Protein AF-A0A948ZNU1-F1 (afdb_monomer_lite)

Structure (mmCIF, N/CA/C/O backbone):
data_AF-A0A948ZNU1-F1
#
_entry.id   AF-A0A948ZNU1-F1
#
loop_
_atom_site.group_PDB
_atom_site.id
_atom_site.type_symbol
_atom_site.label_atom_id
_atom_site.label_alt_id
_atom_site.label_comp_id
_atom_site.label_asym_id
_atom_site.label_entity_id
_atom_site.label_seq_id
_atom_site.pdbx_PDB_ins_code
_atom_site.Cartn_x
_atom_site.Cartn_y
_atom_site.Cartn_z
_atom_site.occupancy
_atom_site.B_iso_or_equiv
_atom_site.auth_seq_id
_atom_site.auth_comp_id
_atom_site.auth_asym_id
_atom_site.auth_atom_id
_atom_site.pdbx_PDB_model_num
ATOM 1 N N . MET A 1 1 ? -45.914 -2.701 71.147 1.00 47.03 1 MET A N 1
ATOM 2 C CA . MET A 1 1 ? -44.904 -1.803 70.543 1.00 47.03 1 MET A CA 1
ATOM 3 C C . MET A 1 1 ? -44.813 -2.142 69.060 1.00 47.03 1 MET A C 1
ATOM 5 O O . MET A 1 1 ? -44.316 -3.203 68.706 1.00 47.03 1 MET A O 1
ATOM 9 N N . SER A 1 2 ? -45.464 -1.324 68.231 1.00 39.47 2 SER A N 1
ATOM 10 C CA . SER A 1 2 ? -45.804 -1.619 66.834 1.00 39.47 2 SER A CA 1
ATOM 11 C C . SER A 1 2 ? -44.593 -1.744 65.909 1.00 39.47 2 SER A C 1
ATOM 13 O O . SER A 1 2 ? -43.732 -0.872 65.853 1.00 39.47 2 SER A O 1
ATOM 15 N N . ILE A 1 3 ? -44.618 -2.798 65.092 1.00 51.03 3 ILE A N 1
ATOM 16 C CA . ILE A 1 3 ? -43.662 -3.161 64.029 1.00 51.03 3 ILE A CA 1
ATOM 17 C C . ILE A 1 3 ? -43.441 -2.060 62.970 1.00 51.03 3 ILE A C 1
ATOM 19 O O . ILE A 1 3 ? -42.433 -2.061 62.271 1.00 51.03 3 ILE A O 1
ATOM 23 N N . ARG A 1 4 ? -44.335 -1.068 62.895 1.00 51.56 4 ARG A N 1
ATOM 24 C CA . ARG A 1 4 ? -44.284 0.036 61.923 1.00 51.56 4 ARG A CA 1
ATOM 25 C C . ARG A 1 4 ? -43.251 1.126 62.244 1.00 51.56 4 ARG A C 1
ATOM 27 O O . ARG A 1 4 ? -42.911 1.898 61.360 1.00 51.56 4 ARG A O 1
ATOM 34 N N . THR A 1 5 ? -42.701 1.165 63.459 1.00 48.00 5 THR A N 1
ATOM 35 C CA . THR A 1 5 ? -41.687 2.168 63.851 1.00 48.00 5 THR A CA 1
ATOM 36 C C . THR A 1 5 ? -40.247 1.692 63.599 1.00 48.00 5 THR A C 1
ATOM 38 O O . THR A 1 5 ? -39.322 2.492 63.634 1.00 48.00 5 THR A O 1
ATOM 41 N N . LYS A 1 6 ? -40.034 0.402 63.294 1.00 49.66 6 LYS A N 1
ATOM 42 C CA . LYS A 1 6 ? -38.695 -0.180 63.065 1.00 49.66 6 LYS A CA 1
ATOM 43 C C . LYS A 1 6 ? -38.183 -0.078 61.623 1.00 49.66 6 LYS A C 1
ATOM 45 O O . LYS A 1 6 ? -37.011 -0.337 61.388 1.00 49.66 6 LYS A O 1
ATOM 50 N N . ILE A 1 7 ? -39.040 0.299 60.672 1.00 54.50 7 ILE A N 1
ATOM 51 C CA . ILE A 1 7 ? -38.699 0.329 59.238 1.00 54.50 7 ILE A CA 1
ATOM 52 C C . ILE A 1 7 ? -38.153 1.705 58.812 1.00 54.50 7 ILE A C 1
ATOM 54 O O . ILE A 1 7 ? -37.421 1.804 57.835 1.00 54.50 7 ILE A O 1
ATOM 58 N N . ILE A 1 8 ? -38.425 2.767 59.579 1.00 54.03 8 ILE A N 1
ATOM 59 C CA . ILE A 1 8 ? -38.023 4.138 59.214 1.00 54.03 8 ILE A CA 1
ATOM 60 C C . ILE A 1 8 ? -36.600 4.473 59.709 1.00 54.03 8 ILE A C 1
ATOM 62 O O . ILE A 1 8 ? -35.912 5.290 59.106 1.00 54.03 8 ILE A O 1
ATOM 66 N N . THR A 1 9 ? -36.093 3.778 60.732 1.00 47.91 9 THR A N 1
ATOM 67 C CA . THR A 1 9 ? -34.749 4.019 61.303 1.00 47.91 9 THR A CA 1
ATOM 68 C C . THR A 1 9 ? -33.656 3.096 60.744 1.00 47.91 9 THR A C 1
ATOM 70 O O . THR A 1 9 ? -32.539 3.098 61.250 1.00 47.91 9 THR A O 1
ATOM 73 N N . ALA A 1 10 ? -33.953 2.297 59.714 1.00 45.69 10 ALA A N 1
ATOM 74 C CA . ALA A 1 10 ? -32.974 1.427 59.048 1.00 45.69 10 ALA A CA 1
ATOM 75 C C . ALA A 1 10 ? -32.373 2.046 57.768 1.00 45.69 10 ALA A C 1
ATOM 77 O O . ALA A 1 10 ? -31.502 1.447 57.149 1.00 45.69 10 ALA A O 1
ATOM 78 N N . ILE A 1 11 ? -32.831 3.238 57.361 1.00 53.03 11 ILE A N 1
ATOM 79 C CA . ILE A 1 11 ? -32.500 3.844 56.057 1.00 53.03 11 ILE A CA 1
ATOM 80 C C . ILE A 1 11 ? -31.396 4.922 56.170 1.00 53.03 11 ILE A C 1
ATOM 82 O O . ILE A 1 11 ? -30.905 5.401 55.154 1.00 53.03 11 ILE A O 1
ATOM 86 N N . LEU A 1 12 ? -30.936 5.283 57.378 1.00 50.03 12 LEU A N 1
ATOM 87 C CA . LEU A 1 12 ? -30.059 6.455 57.569 1.00 50.03 12 LEU A CA 1
ATOM 88 C C . LEU A 1 12 ? -28.771 6.217 58.381 1.00 50.03 12 LEU A C 1
ATOM 90 O O . LEU A 1 12 ? -28.200 7.169 58.908 1.00 50.03 12 LEU A O 1
ATOM 94 N N . SER A 1 13 ? -28.296 4.977 58.520 1.00 50.19 13 SER A N 1
ATOM 95 C CA . SER A 1 13 ? -27.114 4.696 59.357 1.00 50.19 13 SER A CA 1
ATOM 96 C C . SER A 1 13 ? -26.215 3.556 58.874 1.00 50.19 13 SER A C 1
ATOM 98 O O . SER A 1 13 ? -25.543 2.918 59.681 1.00 50.19 13 SER A O 1
ATOM 100 N N . LEU A 1 14 ? -26.128 3.332 57.561 1.00 46.81 14 LEU A N 1
ATOM 101 C CA . LEU A 1 14 ? -25.022 2.550 57.000 1.00 46.81 14 LEU A CA 1
ATOM 102 C C . LEU A 1 14 ? -24.442 3.217 55.756 1.00 46.81 14 LEU A C 1
ATOM 104 O O . LEU A 1 14 ? -24.461 2.703 54.642 1.00 46.81 14 LEU A O 1
ATOM 108 N N . SER A 1 15 ? -23.919 4.414 55.994 1.00 49.38 15 SER A N 1
ATOM 109 C CA . SER A 1 15 ? -22.826 4.976 55.218 1.00 49.38 15 SER A CA 1
ATOM 110 C C . SER A 1 15 ? -21.653 3.987 55.191 1.00 49.38 15 SER A C 1
ATOM 112 O O . SER A 1 15 ? -21.331 3.389 56.216 1.00 49.38 15 SER A O 1
ATOM 114 N N . LEU A 1 16 ? -20.958 3.944 54.051 1.00 53.72 16 LEU A N 1
ATOM 115 C CA . LEU A 1 16 ? -19.586 3.449 53.885 1.00 53.72 16 LEU A CA 1
ATOM 116 C C . LEU A 1 16 ? -19.404 1.956 53.546 1.00 53.72 16 LEU A C 1
ATOM 118 O O . LEU A 1 16 ? -18.841 1.182 54.311 1.00 53.72 16 LEU A O 1
ATOM 122 N N . VAL A 1 17 ? -19.719 1.598 52.299 1.00 47.00 17 VAL A N 1
ATOM 123 C CA . VAL A 1 17 ? -18.853 0.683 51.541 1.00 47.00 17 VAL A CA 1
ATOM 124 C C . VAL A 1 17 ? -18.508 1.372 50.230 1.00 47.00 17 VAL A C 1
ATOM 126 O O . VAL A 1 17 ? -19.327 1.481 49.321 1.00 47.00 17 VAL A O 1
ATOM 129 N N . ALA A 1 18 ? -17.283 1.888 50.173 1.00 50.06 18 ALA A N 1
ATOM 130 C CA . ALA A 1 18 ? -16.622 2.242 48.935 1.00 50.06 18 ALA A CA 1
ATOM 131 C C . ALA A 1 18 ? -16.551 0.977 48.069 1.00 50.06 18 ALA A C 1
ATOM 133 O O . ALA A 1 18 ? -15.707 0.109 48.290 1.00 50.06 18 ALA A O 1
ATOM 134 N N . VAL A 1 19 ? -17.468 0.845 47.109 1.00 50.62 19 VAL A N 1
ATOM 135 C CA . VAL A 1 19 ? -17.306 -0.129 46.034 1.00 50.62 19 VAL A CA 1
ATOM 136 C C . VAL A 1 19 ? -16.178 0.406 45.172 1.00 50.62 19 VAL A C 1
ATOM 138 O O . VAL A 1 19 ? -16.337 1.337 44.387 1.00 50.62 19 VAL A O 1
ATOM 141 N N . MET A 1 20 ? -15.007 -0.160 45.429 1.00 55.06 20 MET A N 1
ATOM 142 C CA . MET A 1 20 ? -13.817 -0.095 44.612 1.00 55.06 20 MET A CA 1
ATOM 143 C C . MET A 1 20 ? -14.217 -0.416 43.167 1.00 55.06 20 MET A C 1
ATOM 145 O O . MET A 1 20 ? -14.372 -1.578 42.804 1.00 55.06 20 MET A O 1
ATOM 149 N N . VAL A 1 21 ? -14.441 0.613 42.350 1.00 56.81 21 VAL A N 1
ATOM 150 C CA . VAL A 1 21 ? -14.471 0.453 40.898 1.00 56.81 21 VAL A CA 1
ATOM 151 C C . VAL A 1 21 ? -13.031 0.124 40.526 1.00 56.81 21 VAL A C 1
ATOM 153 O O . VAL A 1 21 ? -12.164 0.979 40.728 1.00 56.81 21 VAL A O 1
ATOM 156 N N . PRO A 1 22 ? -12.716 -1.076 40.011 1.00 48.09 22 PRO A N 1
ATOM 157 C CA . PRO A 1 22 ? -11.470 -1.223 39.302 1.00 48.09 22 PRO A CA 1
ATOM 158 C C . PRO A 1 22 ? -11.643 -0.373 38.046 1.00 48.09 22 PRO A C 1
ATOM 160 O O . PRO A 1 22 ? -12.216 -0.812 37.051 1.00 48.09 22 PRO A O 1
ATOM 163 N N . THR A 1 23 ? -11.165 0.870 38.077 1.00 50.03 23 THR A N 1
ATOM 164 C CA . THR A 1 23 ? -10.766 1.567 36.858 1.00 50.03 23 THR A CA 1
ATOM 165 C C . THR A 1 23 ? -9.525 0.839 36.371 1.00 50.03 23 THR A C 1
ATOM 167 O O . THR A 1 23 ? -8.397 1.306 36.523 1.00 50.03 23 THR A O 1
ATOM 170 N N . GLY A 1 24 ? -9.740 -0.381 35.874 1.00 48.50 24 GLY A N 1
ATOM 171 C CA . GLY A 1 24 ? -8.788 -1.042 35.021 1.00 48.50 24 GLY A CA 1
ATOM 172 C C . GLY A 1 24 ? -8.536 -0.051 33.909 1.00 48.50 24 GLY A C 1
ATOM 173 O O . GLY A 1 24 ? -9.439 0.285 33.145 1.00 48.50 24 GLY A O 1
ATOM 174 N N . VAL A 1 25 ? -7.329 0.493 33.900 1.00 47.53 25 VAL A N 1
ATOM 175 C CA . VAL A 1 25 ? -6.785 1.188 32.751 1.00 47.53 25 VAL A CA 1
ATOM 176 C C . VAL A 1 25 ? -6.799 0.130 31.653 1.00 47.53 25 VAL A C 1
ATOM 178 O O . VAL A 1 25 ? -5.924 -0.732 31.596 1.00 47.53 25 VAL A O 1
ATOM 181 N N . VAL A 1 26 ? -7.868 0.102 30.856 1.00 49.69 26 VAL A N 1
ATOM 182 C CA . VAL A 1 26 ? -7.866 -0.630 29.599 1.00 49.69 26 VAL A CA 1
ATOM 183 C C . VAL A 1 26 ? -6.806 0.101 28.798 1.00 49.69 26 VAL A C 1
ATOM 185 O O . VAL A 1 26 ? -7.006 1.255 28.425 1.00 49.69 26 VAL A O 1
ATOM 188 N N . GLN A 1 27 ? -5.631 -0.516 28.660 1.00 48.84 27 GLN A N 1
ATOM 189 C CA . GLN A 1 27 ? -4.636 -0.126 27.666 1.00 48.84 27 GLN A CA 1
ATOM 190 C C . GLN A 1 27 ? -5.416 0.180 26.390 1.00 48.84 27 GLN A C 1
ATOM 192 O O . GLN A 1 27 ? -6.114 -0.706 25.902 1.00 48.84 27 GLN A O 1
ATOM 197 N N . GLY A 1 28 ? -5.437 1.454 25.990 1.00 55.00 28 GLY A N 1
ATOM 198 C CA . GLY A 1 28 ? -6.445 2.016 25.097 1.00 55.00 28 GLY A CA 1
ATOM 199 C C . GLY A 1 28 ? -6.396 1.388 23.714 1.00 55.00 28 GLY A C 1
ATOM 200 O O . GLY A 1 28 ? -5.801 1.947 22.800 1.00 55.00 28 GLY A O 1
ATOM 201 N N . ALA A 1 29 ? -7.029 0.229 23.566 1.00 72.06 29 ALA A N 1
ATOM 202 C CA . ALA A 1 29 ? -7.446 -0.275 22.281 1.00 72.06 29 ALA A CA 1
ATOM 203 C C . ALA A 1 29 ? -8.441 0.745 21.725 1.00 72.06 29 ALA A C 1
ATOM 205 O O . ALA A 1 29 ? -9.364 1.172 22.426 1.00 72.06 29 ALA A O 1
ATOM 206 N N . LEU A 1 30 ? -8.209 1.177 20.489 1.00 84.06 30 LEU A N 1
ATOM 207 C CA . LEU A 1 30 ? -9.147 2.030 19.775 1.00 84.06 30 LEU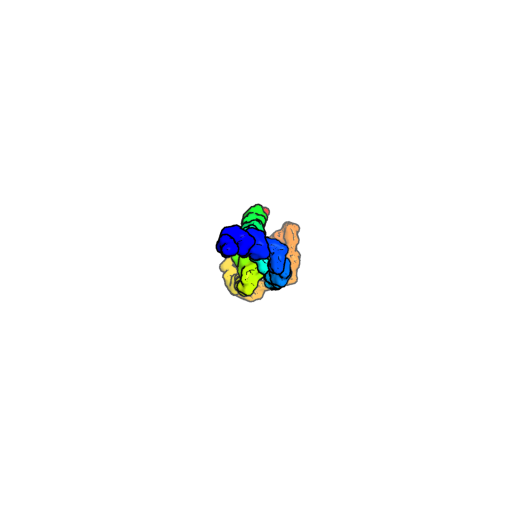 A CA 1
ATOM 208 C C . LEU A 1 30 ? -10.530 1.370 19.804 1.00 84.06 30 LEU A C 1
ATOM 210 O O . LEU A 1 30 ? -10.651 0.157 19.625 1.00 84.06 30 LEU A O 1
ATOM 214 N N . THR A 1 31 ? -11.580 2.152 20.039 1.00 89.50 31 THR A N 1
ATOM 215 C CA . THR A 1 31 ? -12.945 1.631 19.947 1.00 89.50 31 THR A CA 1
ATOM 216 C C . THR A 1 31 ? -13.248 1.243 18.502 1.00 89.50 31 THR A C 1
ATOM 218 O O . THR A 1 31 ? -12.713 1.835 17.565 1.00 89.50 31 THR A O 1
ATOM 221 N N . GLU A 1 32 ? -14.180 0.311 18.293 1.00 90.00 32 GLU A N 1
ATOM 222 C CA . GLU A 1 32 ? -14.627 -0.055 16.937 1.00 90.00 32 GLU A CA 1
ATOM 223 C C . GLU A 1 32 ? -15.083 1.165 16.123 1.00 90.00 32 GLU A C 1
ATOM 225 O O . GLU A 1 32 ? -14.795 1.284 14.934 1.00 90.00 32 GLU A O 1
ATOM 230 N N . SER A 1 33 ? -15.723 2.137 16.780 1.00 92.00 33 SER A N 1
ATOM 231 C CA . SER A 1 33 ? -16.110 3.399 16.147 1.00 92.00 33 SER A CA 1
ATOM 232 C C . SER A 1 33 ? -14.916 4.264 15.722 1.00 92.00 33 SER A C 1
ATOM 234 O O . SER A 1 33 ? -14.981 4.926 14.684 1.00 92.00 33 SER A O 1
ATOM 236 N N . GLN A 1 34 ? -13.819 4.263 16.484 1.00 93.62 34 GLN A N 1
ATOM 237 C CA . GLN A 1 34 ? -12.591 4.979 16.132 1.00 93.62 34 GLN A CA 1
ATOM 238 C C . GLN A 1 34 ? -11.877 4.298 14.966 1.00 93.62 34 GLN A C 1
ATOM 240 O O . GLN A 1 34 ? -11.484 4.983 14.024 1.00 93.62 34 GLN A O 1
ATOM 245 N N . ILE A 1 35 ? -11.780 2.965 14.984 1.00 93.69 35 ILE A N 1
ATOM 246 C CA . ILE A 1 35 ? -11.210 2.185 13.878 1.00 93.69 35 ILE A CA 1
ATOM 247 C C . ILE A 1 35 ? -11.990 2.478 12.594 1.00 93.69 35 ILE A C 1
ATOM 249 O O . ILE A 1 35 ? -11.400 2.890 11.598 1.00 93.69 35 ILE A O 1
ATOM 253 N N . GLN A 1 36 ? -13.322 2.396 12.636 1.00 94.62 36 GLN A N 1
ATOM 254 C CA . GLN A 1 36 ? -14.156 2.651 11.462 1.00 94.62 36 GLN A CA 1
ATOM 255 C C . GLN A 1 36 ? -14.012 4.080 10.925 1.00 94.62 36 GLN A C 1
ATOM 257 O O . GLN A 1 36 ? -14.023 4.297 9.710 1.00 94.62 36 GLN A O 1
ATOM 262 N N . SER A 1 37 ? -13.847 5.056 11.820 1.00 97.38 37 SER A N 1
ATOM 263 C CA . SER A 1 37 ? -13.589 6.442 11.428 1.00 97.38 37 SER A CA 1
ATOM 264 C C . SER A 1 37 ? -12.263 6.554 10.670 1.00 97.38 37 SER A C 1
ATOM 266 O O . SER A 1 37 ? -12.227 7.144 9.593 1.00 97.38 37 SER A O 1
ATOM 268 N N . ILE A 1 38 ? -11.194 5.925 11.168 1.00 95.50 38 ILE A N 1
ATOM 269 C CA . ILE A 1 38 ? -9.875 5.922 10.515 1.00 95.50 38 ILE A CA 1
ATOM 270 C C . ILE A 1 38 ? -9.946 5.262 9.131 1.00 95.50 38 ILE A C 1
ATOM 272 O O . ILE A 1 38 ? -9.475 5.846 8.155 1.00 95.50 38 ILE A O 1
ATOM 276 N N . LEU A 1 39 ? -10.582 4.092 9.013 1.00 96.00 39 LEU A N 1
ATOM 277 C CA . LEU A 1 39 ? -10.719 3.392 7.728 1.00 96.00 39 LEU A CA 1
ATOM 278 C C . LEU A 1 39 ? -11.530 4.210 6.709 1.00 96.00 39 LEU A C 1
ATOM 280 O O . LEU A 1 39 ? -11.203 4.230 5.520 1.00 96.00 39 LEU A O 1
ATOM 284 N N . SER A 1 40 ? -12.546 4.941 7.174 1.00 96.62 40 SER A N 1
ATOM 285 C CA . SER A 1 40 ? -13.341 5.833 6.321 1.00 96.62 40 SER A CA 1
ATOM 286 C C . SER A 1 40 ? -12.517 7.015 5.804 1.00 96.62 40 SER A C 1
ATOM 288 O O . SER A 1 40 ? -12.619 7.361 4.628 1.00 96.62 40 SER A O 1
ATOM 290 N N . LEU A 1 41 ? -11.658 7.604 6.645 1.00 97.25 41 LEU A N 1
ATOM 291 C CA . LEU A 1 41 ? -10.738 8.669 6.230 1.00 97.25 41 LEU A CA 1
ATOM 292 C C . LEU A 1 41 ? -9.736 8.170 5.180 1.00 97.25 41 LEU A C 1
ATOM 294 O O . LEU A 1 41 ? -9.533 8.839 4.171 1.00 97.25 41 LEU A O 1
ATOM 298 N N . LEU A 1 42 ? -9.151 6.986 5.378 1.00 96.56 42 LEU A N 1
ATOM 299 C CA . LEU A 1 42 ? -8.219 6.390 4.412 1.00 96.56 42 LEU A CA 1
ATOM 300 C C . LEU A 1 42 ? -8.888 6.121 3.065 1.00 96.56 42 LEU A C 1
ATOM 302 O O . LEU A 1 42 ? -8.333 6.457 2.021 1.00 96.56 42 LEU A O 1
ATOM 306 N N . THR A 1 43 ? -10.113 5.597 3.095 1.00 94.25 43 THR A N 1
ATOM 307 C CA . THR A 1 43 ? -10.914 5.386 1.884 1.00 94.25 43 THR A CA 1
ATOM 308 C C . THR A 1 43 ? -11.223 6.717 1.192 1.00 94.25 43 THR A C 1
ATOM 310 O O . THR A 1 43 ? -11.118 6.816 -0.027 1.00 94.25 43 THR A O 1
ATOM 313 N N . SER A 1 44 ? -11.531 7.774 1.954 1.00 96.62 44 SER A N 1
ATOM 314 C CA . SER A 1 44 ? -11.751 9.119 1.403 1.00 96.62 44 SER A CA 1
ATOM 315 C C . SER A 1 44 ? -10.496 9.728 0.774 1.00 96.62 44 SER A C 1
ATOM 317 O O . SER A 1 44 ? -10.621 10.552 -0.129 1.00 96.62 44 SER A O 1
ATOM 319 N N . PHE A 1 45 ? -9.304 9.346 1.236 1.00 95.94 45 PHE A N 1
ATOM 320 C CA . PHE A 1 45 ? -8.036 9.732 0.615 1.00 95.94 45 PHE A CA 1
ATOM 321 C C . PHE A 1 45 ? -7.633 8.826 -0.555 1.00 95.94 45 PHE A C 1
ATOM 323 O O . PHE A 1 45 ? -6.580 9.043 -1.150 1.00 95.94 45 PHE A O 1
ATOM 330 N N . GLY A 1 46 ? -8.463 7.843 -0.915 1.00 89.69 46 GLY A N 1
ATOM 331 C CA . GLY A 1 46 ? -8.195 6.935 -2.027 1.00 89.69 46 GLY A CA 1
ATOM 332 C C . GLY A 1 46 ? -7.113 5.902 -1.723 1.00 89.69 46 GLY A C 1
ATOM 333 O O . GLY A 1 46 ? -6.474 5.413 -2.652 1.00 89.69 46 GLY A O 1
ATOM 334 N N . ALA A 1 47 ? -6.885 5.571 -0.446 1.00 91.62 47 ALA A N 1
ATOM 335 C CA . ALA A 1 47 ? -6.032 4.442 -0.097 1.00 91.62 47 ALA A CA 1
ATOM 336 C C . ALA A 1 47 ? -6.591 3.156 -0.725 1.00 91.62 47 ALA A C 1
ATOM 338 O O . ALA A 1 47 ? -7.797 2.903 -0.676 1.00 91.62 47 ALA A O 1
ATOM 339 N N . ASP A 1 48 ? -5.712 2.346 -1.311 1.00 88.81 48 ASP A N 1
ATOM 340 C CA . ASP A 1 48 ? -6.106 1.072 -1.905 1.00 88.81 48 ASP A CA 1
ATOM 341 C C . ASP A 1 48 ? -6.602 0.074 -0.831 1.00 88.81 48 ASP A C 1
ATOM 343 O O . ASP A 1 48 ? -6.299 0.189 0.361 1.00 88.81 48 ASP A O 1
ATOM 347 N N . ALA A 1 49 ? -7.340 -0.949 -1.270 1.00 87.88 49 ALA A N 1
ATOM 348 C CA . ALA A 1 49 ? -7.892 -1.986 -0.408 1.00 87.88 49 ALA A CA 1
ATOM 349 C C . ALA A 1 49 ? -6.826 -2.735 0.411 1.00 87.88 49 ALA A C 1
ATOM 351 O O . ALA A 1 49 ? -7.071 -3.033 1.582 1.00 87.88 49 ALA A O 1
ATOM 352 N N . THR A 1 50 ? -5.647 -3.019 -0.155 1.00 89.19 50 THR A N 1
ATOM 353 C CA . THR A 1 50 ? -4.575 -3.695 0.596 1.00 89.19 50 THR A CA 1
ATOM 354 C C . THR A 1 50 ? -4.004 -2.807 1.698 1.00 89.19 50 THR A C 1
ATOM 356 O O . THR A 1 50 ? -3.771 -3.271 2.814 1.00 89.19 50 THR A O 1
ATOM 359 N N . THR A 1 51 ? -3.870 -1.508 1.438 1.00 91.25 51 THR A N 1
ATOM 360 C CA . THR A 1 51 ? -3.450 -0.514 2.430 1.00 91.25 51 THR A CA 1
ATOM 361 C C . THR A 1 51 ? -4.474 -0.395 3.556 1.00 91.25 51 THR A C 1
ATOM 363 O O . THR A 1 51 ? -4.106 -0.449 4.729 1.00 91.25 51 THR A O 1
ATOM 366 N N . VAL A 1 52 ? -5.765 -0.300 3.219 1.00 94.38 52 VAL A N 1
ATOM 367 C CA . VAL A 1 52 ? -6.857 -0.235 4.204 1.00 94.38 52 VAL A CA 1
ATOM 368 C C . VAL A 1 52 ? -6.887 -1.496 5.074 1.00 94.38 52 VAL A C 1
ATOM 370 O O . VAL A 1 52 ? -6.961 -1.386 6.297 1.00 94.38 52 VAL A O 1
ATOM 373 N N . ALA A 1 53 ? -6.755 -2.681 4.473 1.00 93.12 53 ALA 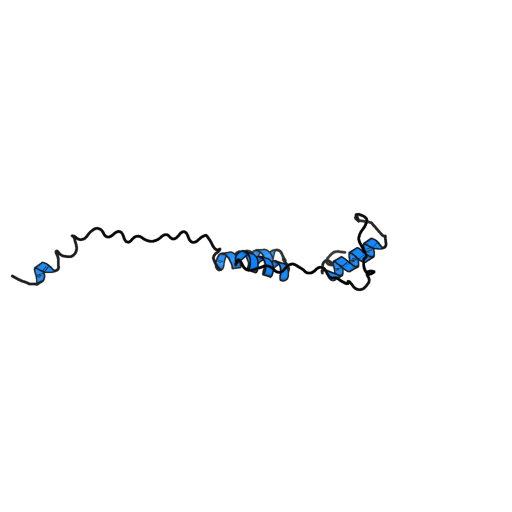A N 1
ATOM 374 C CA . ALA A 1 53 ? -6.721 -3.951 5.199 1.00 93.12 53 ALA A CA 1
ATOM 375 C C . ALA A 1 53 ? -5.512 -4.058 6.145 1.00 93.12 53 ALA A C 1
ATOM 377 O O . ALA A 1 53 ? -5.643 -4.522 7.275 1.00 93.12 53 ALA A O 1
ATOM 378 N N . ASN A 1 54 ? -4.338 -3.585 5.720 1.00 93.88 54 ASN A N 1
ATOM 379 C CA . ASN A 1 54 ? -3.135 -3.584 6.552 1.00 93.88 54 ASN A CA 1
ATOM 380 C C . ASN A 1 54 ? -3.240 -2.617 7.738 1.00 93.88 54 ASN A C 1
ATOM 382 O O . ASN A 1 54 ? -2.739 -2.918 8.827 1.00 93.88 54 ASN A O 1
ATOM 386 N N . VAL A 1 55 ? -3.904 -1.472 7.555 1.00 94.69 55 VAL A N 1
ATOM 387 C CA . VAL A 1 55 ? -4.188 -0.556 8.663 1.00 94.69 55 VAL A CA 1
ATOM 388 C C . VAL A 1 55 ? -5.199 -1.175 9.622 1.00 94.69 55 VAL A C 1
ATOM 390 O O . VAL A 1 55 ? -4.925 -1.190 10.817 1.00 94.69 55 VAL A O 1
ATOM 393 N N . ASP A 1 56 ? -6.306 -1.745 9.138 1.00 94.38 56 ASP A N 1
ATOM 394 C CA . ASP A 1 56 ? -7.267 -2.460 9.994 1.00 94.38 56 ASP A CA 1
ATOM 395 C C . ASP A 1 56 ? -6.568 -3.543 10.829 1.00 94.38 56 ASP A C 1
ATOM 397 O O . ASP A 1 56 ? -6.678 -3.553 12.058 1.00 94.38 56 ASP A O 1
ATOM 401 N N . ALA A 1 57 ? -5.738 -4.366 10.181 1.00 92.88 57 ALA A N 1
ATOM 402 C CA . ALA A 1 57 ? -4.959 -5.396 10.850 1.00 92.88 57 ALA A CA 1
ATOM 403 C C . ALA A 1 57 ? -4.059 -4.818 11.955 1.00 92.88 57 ALA A C 1
ATOM 405 O O . ALA A 1 57 ? -4.055 -5.339 13.074 1.00 92.88 57 ALA A O 1
ATOM 406 N N . SER A 1 58 ? -3.361 -3.713 11.667 1.00 93.62 58 SER A N 1
ATOM 407 C CA . SER A 1 58 ? -2.468 -3.025 12.609 1.00 93.62 58 SER A CA 1
ATOM 408 C C . SER A 1 58 ? -3.217 -2.450 13.812 1.00 93.62 58 SER A C 1
ATOM 410 O O . SER A 1 58 ? -2.788 -2.627 14.951 1.00 93.62 58 SER A O 1
ATOM 412 N N . LEU A 1 59 ? -4.351 -1.783 13.578 1.00 92.62 59 LEU A N 1
ATOM 413 C CA . LEU A 1 59 ? -5.155 -1.161 14.636 1.00 92.62 59 LEU A CA 1
ATOM 414 C C . LEU A 1 59 ? -5.809 -2.205 15.548 1.00 92.62 59 LEU A C 1
ATOM 416 O O . LEU A 1 59 ? -6.035 -1.936 16.727 1.00 92.62 59 LEU A O 1
ATOM 420 N N . ARG A 1 60 ? -6.073 -3.404 15.017 1.00 91.56 60 ARG A N 1
ATOM 421 C CA . ARG A 1 60 ? -6.602 -4.558 15.758 1.00 91.56 60 ARG A CA 1
ATOM 422 C C . ARG A 1 60 ? -5.519 -5.422 16.408 1.00 91.56 60 ARG A C 1
ATOM 424 O O . ARG A 1 60 ? -5.850 -6.386 17.093 1.00 91.56 60 ARG A O 1
ATOM 431 N N . GLY A 1 61 ? -4.238 -5.106 16.202 1.00 89.25 61 GLY A N 1
ATOM 432 C CA . GLY A 1 61 ? -3.113 -5.874 16.743 1.00 89.25 61 GLY A CA 1
ATOM 433 C C . GLY A 1 61 ? -2.900 -7.240 16.080 1.00 89.25 61 GLY A C 1
ATOM 434 O O . GLY A 1 61 ? -2.257 -8.113 16.658 1.00 89.25 61 GLY A O 1
ATOM 435 N N . THR A 1 62 ? -3.440 -7.441 14.879 1.00 89.44 62 THR A N 1
ATOM 436 C CA . THR A 1 62 ? -3.165 -8.616 14.040 1.00 89.44 62 THR A CA 1
ATOM 437 C C . THR A 1 62 ? -1.999 -8.330 13.091 1.00 89.44 62 THR A C 1
ATOM 439 O O . THR A 1 62 ? -1.582 -7.185 12.934 1.00 89.44 62 THR A O 1
ATOM 442 N N . THR A 1 63 ? -1.427 -9.363 12.475 1.00 91.31 63 THR A N 1
ATOM 443 C CA . THR A 1 63 ? -0.259 -9.213 11.597 1.00 91.31 63 THR A CA 1
ATOM 444 C C . THR A 1 63 ? -0.670 -8.650 10.230 1.00 91.31 63 THR A C 1
ATOM 446 O O . THR A 1 63 ? -1.411 -9.325 9.513 1.00 91.31 63 THR A O 1
ATOM 449 N N . PRO A 1 64 ? -0.184 -7.462 9.826 1.00 90.81 64 PRO A N 1
ATOM 450 C CA . PRO A 1 64 ? -0.410 -6.944 8.481 1.00 90.81 64 PRO A CA 1
ATOM 451 C C . PRO A 1 64 ? 0.293 -7.813 7.439 1.00 90.81 64 PRO A C 1
ATOM 453 O O . PRO A 1 64 ? 1.344 -8.403 7.700 1.00 90.81 64 PRO A O 1
ATOM 456 N N . THR A 1 65 ? -0.259 -7.858 6.233 1.00 86.56 65 THR A N 1
ATOM 457 C CA . THR A 1 65 ? 0.379 -8.548 5.112 1.00 86.56 65 THR A CA 1
ATOM 458 C C . THR A 1 65 ? 1.426 -7.648 4.468 1.00 86.56 65 THR A C 1
ATOM 460 O O . THR A 1 65 ? 1.158 -6.493 4.138 1.00 86.56 65 THR A O 1
ATOM 463 N N . THR A 1 66 ? 2.640 -8.162 4.281 1.00 77.62 66 THR A N 1
ATOM 464 C CA . THR A 1 66 ? 3.655 -7.461 3.491 1.00 77.62 66 THR A CA 1
ATOM 465 C C . THR A 1 66 ? 3.318 -7.621 2.008 1.00 77.62 66 THR A C 1
ATOM 467 O O . THR A 1 66 ? 3.133 -8.761 1.568 1.00 77.62 66 THR A O 1
ATOM 470 N N . PRO A 1 67 ? 3.249 -6.527 1.227 1.00 68.12 67 PRO A N 1
ATOM 471 C CA . PRO A 1 67 ? 3.119 -6.626 -0.219 1.00 68.12 67 PRO A CA 1
ATOM 472 C C . PRO A 1 67 ? 4.233 -7.510 -0.777 1.00 68.12 67 PRO A C 1
ATOM 474 O O . PRO A 1 67 ? 5.405 -7.351 -0.431 1.00 68.12 67 PRO A O 1
ATOM 477 N N . THR A 1 68 ? 3.866 -8.465 -1.624 1.00 65.81 68 THR A N 1
ATOM 478 C CA . THR A 1 68 ? 4.847 -9.272 -2.345 1.00 65.81 68 THR A CA 1
ATOM 479 C C . THR A 1 68 ? 5.267 -8.502 -3.584 1.00 65.81 68 THR A C 1
ATOM 481 O O . THR A 1 68 ? 4.434 -8.149 -4.412 1.00 65.81 68 THR A O 1
ATOM 484 N N . THR A 1 69 ? 6.563 -8.218 -3.714 1.00 66.50 69 THR A N 1
ATOM 485 C CA . THR A 1 69 ? 7.100 -7.651 -4.954 1.00 66.50 69 THR A CA 1
ATOM 486 C C . THR A 1 69 ? 6.882 -8.659 -6.085 1.00 66.50 69 THR A C 1
ATOM 488 O O . THR A 1 69 ? 7.269 -9.823 -5.919 1.00 66.50 69 THR A O 1
ATOM 491 N N . PRO A 1 70 ? 6.297 -8.257 -7.227 1.00 64.81 70 PRO A N 1
ATOM 492 C CA . PRO A 1 70 ? 6.150 -9.143 -8.371 1.00 64.81 70 PRO A CA 1
ATOM 493 C C . PRO A 1 70 ? 7.517 -9.699 -8.786 1.00 64.81 70 PRO A C 1
ATOM 495 O O . PRO A 1 70 ? 8.421 -8.957 -9.161 1.00 64.81 70 PRO A O 1
ATOM 498 N N . THR A 1 71 ? 7.687 -11.020 -8.721 1.00 65.94 71 THR A N 1
ATOM 499 C CA . THR A 1 71 ? 8.938 -11.692 -9.116 1.00 65.94 71 THR A CA 1
ATOM 500 C C . THR A 1 71 ? 9.097 -11.777 -10.631 1.00 65.94 71 THR A C 1
ATOM 502 O O . THR A 1 71 ? 10.170 -12.112 -11.134 1.00 65.94 71 THR A O 1
ATOM 505 N N . THR A 1 72 ? 8.038 -11.493 -11.390 1.00 77.50 72 THR A N 1
ATOM 506 C CA . THR A 1 72 ? 8.064 -11.446 -12.851 1.00 77.50 72 THR A CA 1
ATOM 507 C C . THR A 1 72 ? 7.011 -10.464 -13.345 1.00 77.50 72 THR A C 1
ATOM 509 O O . THR A 1 72 ? 5.825 -10.628 -13.070 1.00 77.50 72 THR A O 1
ATOM 512 N N . ILE A 1 73 ? 7.444 -9.452 -14.094 1.00 82.81 73 ILE A N 1
ATOM 513 C CA . ILE A 1 73 ? 6.565 -8.502 -14.777 1.00 82.81 73 ILE A CA 1
ATOM 514 C C . ILE A 1 73 ? 6.724 -8.749 -16.276 1.00 82.81 73 ILE A C 1
ATOM 516 O O . ILE A 1 73 ? 7.833 -8.715 -16.812 1.00 82.81 73 ILE A O 1
ATOM 520 N N . THR A 1 74 ? 5.615 -9.043 -16.956 1.00 85.75 74 THR A N 1
ATOM 521 C CA . THR A 1 74 ? 5.625 -9.323 -18.399 1.00 85.75 74 THR A CA 1
ATOM 522 C C . THR A 1 74 ? 6.165 -8.112 -19.158 1.00 85.75 74 THR A C 1
ATOM 524 O O . THR A 1 74 ? 5.682 -7.000 -18.971 1.00 85.75 74 THR A O 1
ATOM 527 N N . GLY A 1 75 ? 7.157 -8.329 -20.025 1.00 85.81 75 GLY A N 1
ATOM 528 C CA . GLY A 1 75 ? 7.800 -7.259 -20.796 1.00 85.81 75 GLY A CA 1
ATOM 529 C C . GLY A 1 75 ? 9.073 -6.685 -20.168 1.00 85.81 75 GLY A C 1
ATOM 530 O O . GLY A 1 75 ? 9.681 -5.809 -20.775 1.00 85.81 75 GLY A O 1
ATOM 531 N N . ILE A 1 76 ? 9.511 -7.194 -19.008 1.00 88.06 76 ILE A N 1
ATOM 532 C CA . ILE A 1 76 ? 10.785 -6.824 -18.375 1.00 88.06 76 ILE A CA 1
ATOM 533 C C . ILE A 1 76 ? 11.725 -8.045 -18.350 1.00 88.06 76 ILE A C 1
ATOM 535 O O . ILE A 1 76 ? 11.287 -9.137 -17.975 1.00 88.06 76 ILE A O 1
ATOM 539 N N . PRO A 1 77 ? 13.010 -7.906 -18.743 1.00 88.31 77 PRO A N 1
ATOM 540 C CA . PRO A 1 77 ? 13.987 -8.988 -18.643 1.00 88.31 77 PRO A CA 1
ATOM 541 C C . PRO A 1 77 ? 14.147 -9.507 -17.207 1.00 88.31 77 PRO A C 1
ATOM 543 O O . PRO A 1 77 ? 14.140 -8.736 -16.246 1.00 88.31 77 PRO A O 1
ATOM 546 N N . ALA A 1 78 ? 14.345 -10.817 -17.055 1.00 85.31 78 ALA A N 1
ATOM 547 C CA . ALA A 1 78 ? 14.597 -11.413 -15.746 1.00 85.31 78 ALA A CA 1
ATOM 548 C C . ALA A 1 78 ? 15.877 -10.837 -15.113 1.00 85.31 78 ALA A C 1
ATOM 550 O O . ALA A 1 78 ? 16.916 -10.755 -15.767 1.00 85.31 78 ALA A O 1
ATOM 551 N N . GLY A 1 79 ? 15.799 -10.451 -13.837 1.00 84.12 79 GLY A N 1
ATOM 552 C CA . GLY A 1 79 ? 16.927 -9.867 -13.103 1.00 84.12 79 GLY A CA 1
ATOM 553 C C . GLY A 1 79 ? 17.256 -8.415 -13.468 1.00 84.12 79 GLY A C 1
ATOM 554 O O . GLY A 1 79 ? 18.292 -7.916 -13.037 1.00 84.12 79 GLY A O 1
ATOM 555 N N . PHE A 1 80 ? 16.405 -7.736 -14.246 1.00 87.06 80 PHE A N 1
ATOM 556 C CA . PHE A 1 80 ? 16.558 -6.310 -14.527 1.00 87.06 80 PHE A CA 1
ATOM 557 C C . PHE A 1 80 ? 16.527 -5.477 -13.235 1.00 87.06 80 PHE A C 1
ATOM 559 O O . PHE A 1 80 ? 15.689 -5.697 -12.358 1.00 87.06 80 PHE A O 1
ATOM 566 N N . THR A 1 81 ? 17.419 -4.491 -13.142 1.00 88.62 81 THR A N 1
ATOM 567 C CA . THR A 1 81 ? 17.473 -3.522 -12.046 1.00 88.62 81 THR A CA 1
ATOM 568 C C . THR A 1 81 ? 17.650 -2.115 -12.604 1.00 88.62 81 THR A C 1
ATOM 570 O O . THR A 1 81 ? 18.399 -1.898 -13.556 1.00 88.62 81 THR A O 1
ATOM 573 N N . PHE A 1 82 ? 16.976 -1.137 -11.996 1.00 89.44 82 PHE A N 1
ATOM 574 C CA . PHE A 1 82 ? 17.208 0.269 -12.317 1.00 89.44 82 PHE A CA 1
ATOM 575 C C . PHE A 1 82 ? 18.563 0.695 -11.745 1.00 89.44 82 PHE A C 1
ATOM 577 O O . PHE A 1 82 ? 18.754 0.699 -10.530 1.00 89.44 82 PHE A O 1
ATOM 584 N N . THR A 1 83 ? 19.513 1.033 -12.617 1.00 90.19 83 THR A N 1
ATOM 585 C CA . THR A 1 83 ? 20.878 1.439 -12.226 1.00 90.19 83 THR A CA 1
ATOM 586 C C . THR A 1 83 ? 21.064 2.953 -12.164 1.00 90.19 83 THR A C 1
ATOM 588 O O . THR A 1 83 ? 22.066 3.434 -11.636 1.00 90.19 83 THR A O 1
ATOM 591 N N . GLN A 1 84 ? 20.092 3.708 -12.670 1.00 87.56 84 GLN A N 1
ATOM 592 C CA . GLN A 1 84 ? 20.121 5.162 -12.769 1.00 87.56 84 GLN A CA 1
ATOM 593 C C . GLN A 1 84 ? 18.806 5.768 -12.267 1.00 87.56 84 GLN A C 1
ATOM 595 O O . GLN A 1 84 ? 17.739 5.156 -12.355 1.00 87.56 84 GLN A O 1
ATOM 600 N N . THR A 1 85 ? 18.889 6.991 -11.746 1.00 89.81 85 THR A N 1
ATOM 601 C CA . THR A 1 85 ? 17.712 7.780 -11.373 1.00 89.81 85 THR A CA 1
ATOM 602 C C . THR A 1 85 ? 17.086 8.382 -12.623 1.00 89.81 85 THR A C 1
ATOM 604 O O . THR A 1 85 ? 17.724 9.170 -13.320 1.00 89.81 85 THR A O 1
ATOM 607 N N . HIS A 1 86 ? 15.817 8.065 -12.862 1.00 88.88 86 HIS A N 1
ATOM 608 C CA . HIS A 1 86 ? 15.040 8.621 -13.968 1.00 88.88 86 HIS A CA 1
ATOM 609 C C . HIS A 1 86 ? 14.380 9.936 -13.585 1.00 88.88 86 HIS A C 1
ATOM 611 O O . HIS A 1 86 ? 13.883 10.090 -12.470 1.00 88.88 86 HIS A O 1
ATOM 617 N N . GLN A 1 87 ? 14.374 10.891 -14.513 1.00 88.94 87 GLN A N 1
ATOM 618 C CA . GLN A 1 87 ? 13.749 12.196 -14.323 1.00 88.94 87 GLN A CA 1
ATOM 619 C C . GLN A 1 87 ? 12.741 12.469 -15.435 1.00 88.94 87 GLN A C 1
ATOM 621 O O . GLN A 1 87 ? 12.677 11.769 -16.449 1.00 88.94 87 GLN A O 1
ATOM 626 N N . TYR A 1 88 ? 11.933 13.508 -15.236 1.00 86.31 88 TYR A N 1
ATOM 627 C CA . TYR A 1 88 ? 11.017 13.971 -16.265 1.00 86.31 88 TYR A CA 1
ATOM 628 C C . TYR A 1 88 ? 11.783 14.298 -17.556 1.00 86.31 88 TYR A C 1
ATOM 630 O O . TYR A 1 88 ? 12.759 15.046 -17.535 1.00 86.31 88 TYR A O 1
ATOM 638 N N . GLY A 1 89 ? 11.330 13.733 -18.675 1.00 87.81 89 GLY A N 1
ATOM 639 C CA . GLY A 1 89 ? 11.972 13.898 -19.980 1.00 87.81 89 GLY A CA 1
ATOM 640 C C . GLY A 1 89 ? 13.016 12.834 -20.343 1.00 87.81 89 GLY A C 1
ATOM 641 O O . GLY A 1 89 ? 13.522 12.883 -21.461 1.00 87.81 89 GLY A O 1
ATOM 642 N N . SER A 1 90 ? 13.316 11.860 -19.473 1.00 89.56 90 SER A N 1
ATOM 643 C CA . SER A 1 90 ? 14.097 10.673 -19.861 1.00 89.56 90 SER A CA 1
ATOM 644 C C . SER A 1 90 ? 13.361 9.855 -20.942 1.00 89.56 90 SER A C 1
ATOM 646 O O . SER A 1 90 ? 12.135 9.720 -20.903 1.00 89.56 90 SER A O 1
ATOM 648 N N . VAL A 1 91 ? 14.099 9.310 -21.918 1.00 90.31 91 VAL A N 1
ATOM 649 C CA . VAL A 1 91 ? 13.544 8.604 -23.102 1.00 90.31 91 VAL A CA 1
ATOM 650 C C . VAL A 1 91 ? 14.219 7.258 -23.401 1.00 90.31 91 VAL A C 1
ATOM 652 O O . VAL A 1 91 ? 14.058 6.705 -24.488 1.00 90.31 91 VAL A O 1
ATOM 655 N N . ASP A 1 92 ? 15.004 6.733 -22.470 1.00 90.38 92 ASP A N 1
ATOM 656 C CA . ASP A 1 92 ? 15.743 5.484 -22.624 1.00 90.38 92 ASP A CA 1
ATOM 657 C C . ASP A 1 92 ? 14.885 4.238 -22.333 1.00 90.38 92 ASP A C 1
ATOM 659 O O . ASP A 1 92 ? 13.714 4.316 -21.949 1.00 90.38 92 ASP A O 1
ATOM 663 N N . SER A 1 93 ? 15.467 3.055 -22.549 1.00 89.38 93 SER A N 1
ATOM 664 C CA . SER A 1 93 ? 14.775 1.772 -22.370 1.00 89.38 93 SER A CA 1
ATOM 665 C C . SER A 1 93 ? 14.299 1.543 -20.938 1.00 89.38 93 SER A C 1
ATOM 667 O O . SER A 1 93 ? 13.253 0.929 -20.737 1.00 89.38 93 SER A O 1
ATOM 669 N N . ASP A 1 94 ? 15.020 2.061 -19.945 1.00 91.00 94 ASP A N 1
ATOM 670 C CA . ASP A 1 94 ? 14.631 1.916 -18.548 1.00 91.00 94 ASP A CA 1
ATOM 671 C C . ASP A 1 94 ? 13.320 2.653 -18.256 1.00 91.00 94 ASP A C 1
ATOM 673 O O . ASP A 1 94 ? 12.493 2.141 -17.511 1.00 91.00 94 ASP A O 1
ATOM 677 N N . VAL A 1 95 ? 13.055 3.803 -18.886 1.00 90.81 95 VAL A N 1
ATOM 678 C CA . VAL A 1 95 ? 11.769 4.508 -18.735 1.00 90.81 95 VAL A CA 1
ATOM 679 C C . VAL A 1 95 ? 10.612 3.683 -19.293 1.00 90.81 95 VAL A C 1
ATOM 681 O O . VAL A 1 95 ? 9.505 3.727 -18.755 1.00 90.81 95 VAL A O 1
ATOM 684 N N . VAL A 1 96 ? 10.841 2.899 -20.350 1.00 90.00 96 VAL A N 1
ATOM 685 C CA . VAL A 1 96 ? 9.829 1.961 -20.860 1.00 90.00 96 VAL A CA 1
ATOM 686 C C . VAL A 1 96 ? 9.543 0.882 -19.819 1.00 90.00 96 VAL A C 1
ATOM 688 O O . VAL A 1 96 ? 8.379 0.628 -19.515 1.00 90.00 96 VAL A O 1
ATOM 691 N N . TYR A 1 97 ? 10.579 0.303 -19.210 1.00 91.19 97 TYR A N 1
ATOM 692 C CA . TYR A 1 97 ? 10.397 -0.664 -18.128 1.00 91.19 97 TYR A CA 1
ATOM 693 C C . TYR A 1 97 ? 9.744 -0.035 -16.895 1.00 91.19 97 TYR A C 1
ATOM 695 O O . TYR A 1 97 ? 8.848 -0.644 -16.321 1.00 91.19 97 TYR A O 1
ATOM 703 N N . LEU A 1 98 ? 10.087 1.205 -16.537 1.00 88.75 98 LEU A N 1
ATOM 704 C CA . LEU A 1 98 ? 9.444 1.951 -15.456 1.00 88.75 98 LEU A CA 1
ATOM 705 C C . LEU A 1 98 ? 7.944 2.114 -15.712 1.00 88.75 98 LEU A C 1
ATOM 707 O O . LEU A 1 98 ? 7.146 1.856 -14.818 1.00 88.75 98 LEU A O 1
ATOM 711 N N . LYS A 1 99 ? 7.543 2.467 -16.938 1.00 88.50 99 LYS A N 1
ATOM 712 C CA . LYS A 1 99 ? 6.124 2.540 -17.320 1.00 88.50 99 LYS A CA 1
ATOM 713 C C . LYS A 1 99 ? 5.419 1.194 -17.162 1.00 88.50 99 LYS A C 1
ATOM 715 O O . LYS A 1 99 ? 4.300 1.161 -16.664 1.00 88.50 99 LYS A O 1
ATOM 720 N N . ILE A 1 100 ? 6.067 0.096 -17.554 1.00 89.50 100 ILE A N 1
ATOM 721 C CA . ILE A 1 100 ? 5.517 -1.258 -17.403 1.00 89.50 100 ILE A CA 1
ATOM 722 C C . ILE A 1 100 ? 5.357 -1.620 -15.918 1.00 89.50 100 ILE A C 1
ATOM 724 O O . ILE A 1 100 ? 4.301 -2.122 -15.539 1.00 89.50 100 ILE A O 1
ATOM 728 N N . VAL A 1 101 ? 6.355 -1.330 -15.073 1.00 87.56 101 VAL A N 1
ATOM 729 C CA . VAL A 1 101 ? 6.260 -1.536 -13.616 1.00 87.56 101 VAL A CA 1
ATOM 730 C C . VAL A 1 101 ? 5.100 -0.727 -13.043 1.00 87.56 101 VAL A C 1
ATOM 732 O O . VAL A 1 101 ? 4.232 -1.287 -12.387 1.00 87.56 101 VAL A O 1
ATOM 735 N N . LEU A 1 102 ? 5.026 0.572 -13.338 1.00 86.44 102 LEU A N 1
ATOM 736 C CA . LEU A 1 102 ? 3.958 1.434 -12.831 1.00 86.44 102 LEU A CA 1
ATOM 737 C C . LEU A 1 102 ? 2.571 0.979 -13.301 1.00 86.44 102 LEU A C 1
ATOM 739 O O . LEU A 1 102 ? 1.616 1.060 -12.535 1.00 86.44 102 LEU A O 1
ATOM 743 N N . ALA A 1 103 ? 2.453 0.458 -14.524 1.00 85.50 103 ALA A N 1
ATOM 744 C CA . ALA 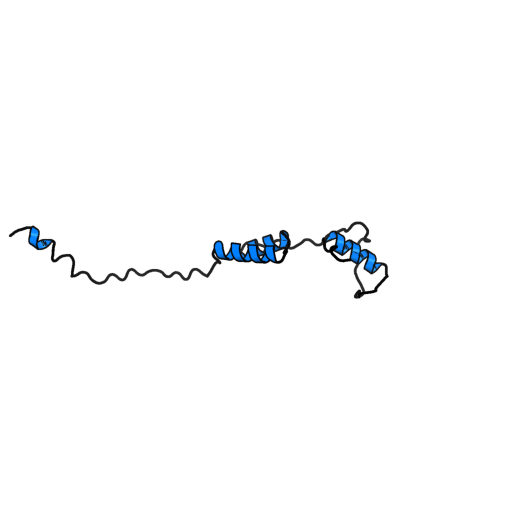A 1 103 ? 1.221 -0.150 -15.016 1.00 85.50 103 ALA A CA 1
ATOM 745 C C . ALA A 1 103 ? 0.839 -1.425 -14.265 1.00 85.50 103 ALA A C 1
ATOM 747 O O . ALA A 1 103 ? -0.335 -1.595 -13.938 1.00 85.50 103 ALA A O 1
ATOM 748 N N . ALA A 1 104 ? 1.808 -2.286 -13.953 1.00 81.56 104 ALA A N 1
ATOM 749 C CA . ALA A 1 104 ? 1.575 -3.475 -13.140 1.00 81.56 104 ALA A CA 1
ATOM 750 C C . ALA A 1 104 ? 1.119 -3.123 -11.711 1.00 81.56 104 ALA A C 1
ATOM 752 O O . ALA A 1 104 ? 0.257 -3.805 -11.167 1.00 81.56 104 ALA A O 1
ATOM 753 N N . GLU A 1 105 ? 1.627 -2.023 -11.149 1.00 79.94 105 GLU A N 1
ATOM 754 C CA . GLU A 1 105 ? 1.253 -1.504 -9.823 1.00 79.94 105 GLU A CA 1
ATOM 755 C C . GLU A 1 105 ? -0.030 -0.640 -9.835 1.00 79.94 105 GLU A C 1
ATOM 757 O O . GLU A 1 105 ? -0.420 -0.080 -8.813 1.00 79.94 105 GLU A O 1
ATOM 762 N N . GLY A 1 106 ? -0.696 -0.475 -10.986 1.00 78.12 106 GLY A N 1
ATOM 763 C CA . GLY A 1 106 ? -1.920 0.333 -11.101 1.00 78.12 106 GLY A CA 1
ATOM 764 C C . GLY A 1 106 ? -1.707 1.855 -11.060 1.00 78.12 106 GLY A C 1
ATOM 765 O O . GLY A 1 106 ? -2.669 2.618 -10.989 1.00 78.12 106 GLY A O 1
ATOM 766 N N . CYS A 1 107 ? -0.465 2.325 -11.170 1.00 77.38 107 CYS A N 1
ATOM 76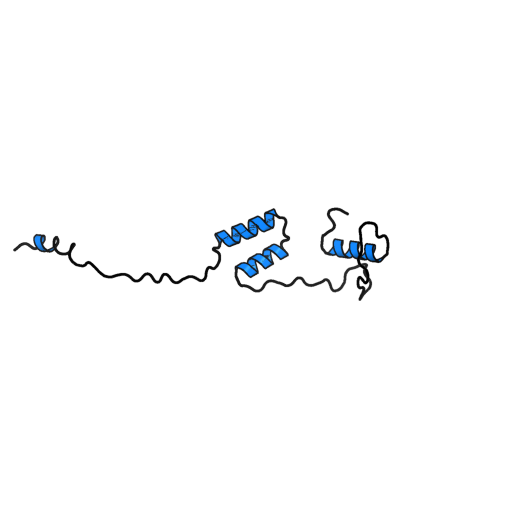7 C CA . CYS A 1 107 ? -0.056 3.731 -11.096 1.00 77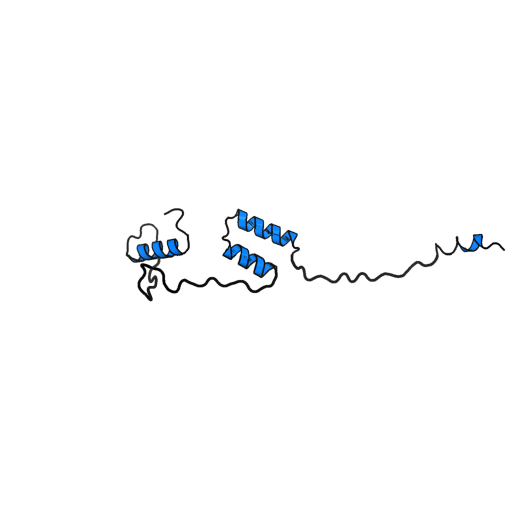.38 107 CYS A CA 1
ATOM 768 C C . CYS A 1 107 ? -0.080 4.449 -12.470 1.00 77.38 107 CYS A C 1
ATOM 770 O O . CYS A 1 107 ? 0.756 5.296 -12.770 1.00 77.38 107 CYS A O 1
ATOM 772 N N . VAL A 1 108 ? -1.024 4.099 -13.353 1.00 68.56 108 VAL A N 1
ATOM 773 C CA . VAL A 1 108 ? -1.104 4.630 -14.739 1.00 68.56 108 VAL A CA 1
ATOM 774 C C . VAL A 1 108 ? -1.981 5.867 -14.905 1.00 68.56 108 VAL A C 1
ATOM 776 O O . VAL A 1 108 ? -2.078 6.411 -16.002 1.00 68.56 108 VAL A O 1
ATOM 779 N N . SER A 1 109 ? -2.627 6.339 -13.840 1.00 55.72 109 SER A N 1
ATOM 780 C CA . SER A 1 109 ? -3.471 7.532 -13.925 1.00 55.72 109 SER A CA 1
ATOM 781 C C . SER A 1 109 ? -2.604 8.796 -13.963 1.00 55.72 109 SER A C 1
ATOM 783 O O . SER A 1 109 ? -2.227 9.312 -12.915 1.00 55.72 109 SER A O 1
ATOM 785 N N . GLY A 1 110 ? -2.292 9.295 -15.166 1.00 55.72 110 GLY A N 1
ATOM 786 C CA . GLY A 1 110 ? -1.668 10.613 -15.372 1.00 55.72 110 GLY A CA 1
ATOM 787 C C . GLY A 1 110 ? -0.391 10.662 -16.222 1.00 55.72 110 GLY A C 1
ATOM 788 O O . GLY A 1 110 ? 0.235 11.720 -16.259 1.00 55.72 110 GLY A O 1
ATOM 789 N N . LEU A 1 111 ? -0.004 9.564 -16.885 1.00 48.62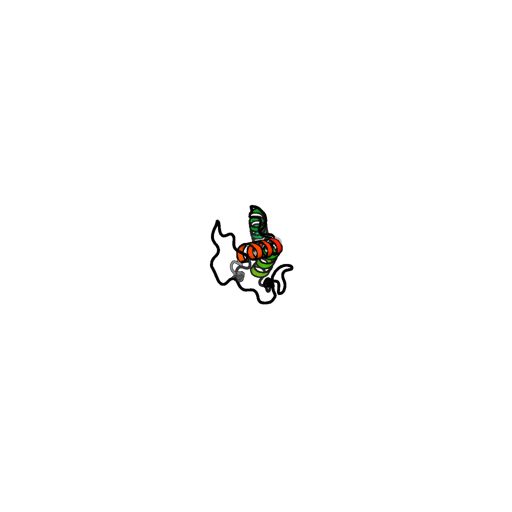 111 LEU A N 1
ATOM 790 C CA . LEU A 1 111 ? 1.042 9.554 -17.923 1.00 48.62 111 LEU A CA 1
ATOM 791 C C . LEU A 1 111 ? 0.472 9.756 -19.330 1.00 48.62 111 LEU A C 1
ATOM 793 O O . LEU A 1 111 ? -0.631 9.231 -19.601 1.00 48.62 111 LEU A O 1
#

pLDDT: mean 77.18, std 18.07, range [39.47, 97.38]

Radius of gyration: 31.95 Å; chains: 1; bounding box: 67×26×94 Å

Sequence (111 aa):
MSIRTKIITAILSLSLVAVMVPTGVVQGALTESQIQSILSLLTSFGADATTVANVDASLRGTTPTTPTTPTTITGIPAGFTFTQTHQYGSVDSDVVYLKIVLAAEGCVSGL

Foldseek 3Di:
DDPVVVPVVVPPPDPDDPPPDPPPVPVDLDDPVRLVVVLVVCVVVVNDPLRSQQSSCVSVVHHRDDDDDPCDQPPDDHPDDDPDDDDPPDDDPVVVVVQSSCVVVVNNPPD

Secondary structure (DSSP, 8-state):
--GGGSSSTTSSS---------------PPPHHHHHHHHHHHHHTT--HHHHHHHHHHHTTSPPPPPPPPS--TTS-TT----S---TT--SHHHHHHHHHHHHTT--TT-